Protein AF-A0A2A6BH29-F1 (afdb_monomer)

Secondary structure (DSSP, 8-state):
--EEEEEEETTEEEEEEEEEE-TT--SSTT--SSEEEE-SS-EEEEE-STTTTSSHHHHHHHTT--------------HHHHHHHHHHHHHHHHHHHH--

Solvent-accessible surface area (backbone atoms only — not comparable to full-atom values): 6042 Å² total; per-residue (Å²): 98,75,32,29,27,35,32,34,32,88,92,37,87,87,47,70,51,70,53,61,35,48,94,86,55,52,97,42,96,87,55,80,61,67,31,76,48,80,54,99,70,36,34,39,36,27,22,69,54,89,74,27,52,76,44,72,66,53,28,45,60,66,41,63,69,74,68,86,65,86,65,83,69,84,70,81,66,53,73,69,56,50,53,53,52,52,52,52,52,52,50,53,52,53,54,57,64,72,75,108

Nearest PDB structures (foldseek):
  1tzh-assembly1_L  TM=2.906E-01  e=3.118E+00  Mus musculus
  7wro-assembly1_L  TM=3.037E-01  e=5.572E+00  Homo sapiens
  7u9o-assembly1_L  TM=2.899E-01  e=5.943E+00  Homo sapiens
  6qno-assembly1_L  TM=2.881E-01  e=5.943E+00  Mus musculus

Mean predicted aligned error: 14.78 Å

Organism: Pristionchus pacificus (NCBI:txid54126)

Sequence (100 aa):
GDVCYMSKRPWDETWDERGCLTNNETLYPGLVKPGYATFRDREYILCATNKCNENWENAKEAVNFQDPSCSIATTTMSESEIIEAEFRMEWASMLNSISN

InterPro domains:
  IPR056039 Domain of unknown function DUF7622 [PF24602] (1-55)

Structure (mmCIF, N/CA/C/O backbone):
data_AF-A0A2A6BH29-F1
#
_entry.id   AF-A0A2A6BH29-F1
#
loop_
_atom_site.group_PDB
_atom_site.id
_atom_site.type_symbol
_atom_site.label_atom_id
_atom_site.label_alt_id
_atom_site.label_comp_id
_atom_site.label_asym_id
_atom_site.label_entity_id
_atom_site.label_seq_id
_atom_site.pdbx_PDB_ins_code
_atom_site.Cartn_x
_atom_site.Cartn_y
_atom_site.Cartn_z
_atom_site.occupancy
_atom_site.B_iso_or_equiv
_atom_site.auth_seq_id
_atom_site.auth_comp_id
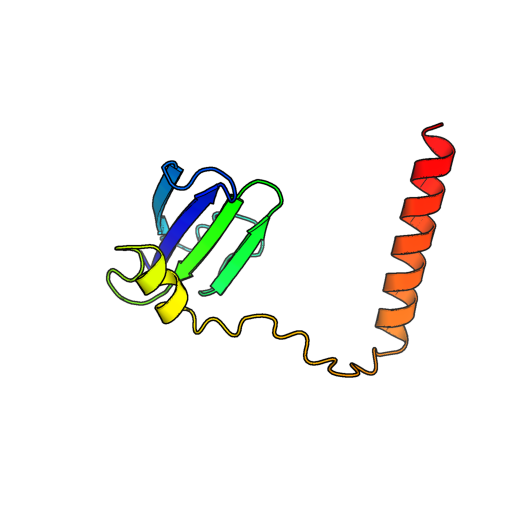_atom_site.auth_asym_id
_atom_site.auth_atom_id
_atom_site.pdbx_PDB_model_num
ATOM 1 N N . GLY A 1 1 ? -16.670 3.371 5.235 1.00 57.31 1 GLY A N 1
ATOM 2 C CA . GLY A 1 1 ? -15.604 2.490 4.746 1.00 57.31 1 GLY A CA 1
ATOM 3 C C . GLY A 1 1 ? -15.067 1.750 5.929 1.00 57.31 1 GLY A C 1
ATOM 4 O O . GLY A 1 1 ? -14.835 2.397 6.941 1.00 57.31 1 GLY A O 1
ATOM 5 N N . ASP A 1 2 ? -14.929 0.438 5.812 1.00 69.94 2 ASP A N 1
ATOM 6 C CA . ASP A 1 2 ? -14.327 -0.387 6.864 1.00 69.94 2 ASP A CA 1
ATOM 7 C C . ASP A 1 2 ? -12.798 -0.243 6.851 1.00 69.94 2 ASP A C 1
ATOM 9 O O . ASP A 1 2 ? -12.138 -0.435 7.869 1.00 69.94 2 ASP A O 1
ATOM 13 N N . VAL A 1 3 ? -12.240 0.151 5.698 1.00 77.81 3 VAL A N 1
ATOM 14 C CA . VAL A 1 3 ? -10.808 0.378 5.488 1.00 77.81 3 VAL A CA 1
ATOM 15 C C . VAL A 1 3 ? -10.612 1.609 4.597 1.00 77.81 3 VAL A C 1
ATOM 17 O O . VAL A 1 3 ? -11.315 1.796 3.603 1.00 77.81 3 VAL A O 1
ATOM 20 N N . CYS A 1 4 ? -9.659 2.467 4.942 1.00 84.38 4 CYS A N 1
ATOM 21 C CA . CYS A 1 4 ? -9.202 3.589 4.128 1.00 84.38 4 CYS A CA 1
ATOM 22 C C . CYS A 1 4 ? -7.979 3.172 3.307 1.00 84.38 4 CYS A C 1
ATOM 24 O O . CYS A 1 4 ? -7.177 2.360 3.766 1.00 84.38 4 CYS A O 1
ATOM 26 N N . TYR A 1 5 ? -7.810 3.744 2.117 1.00 86.44 5 TYR A N 1
ATOM 27 C CA . TYR A 1 5 ? -6.644 3.489 1.282 1.00 86.44 5 TYR A CA 1
ATOM 28 C C . TYR A 1 5 ? -5.993 4.763 0.753 1.00 86.44 5 TYR A C 1
ATOM 30 O O . TYR A 1 5 ? -6.646 5.801 0.585 1.00 86.44 5 TYR A O 1
ATOM 38 N N . MET A 1 6 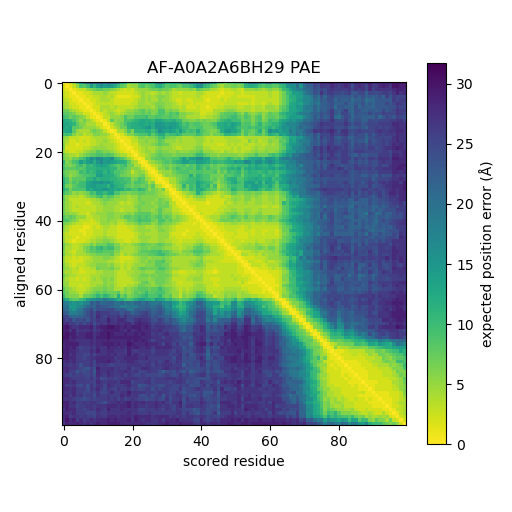? -4.706 4.626 0.451 1.00 87.38 6 MET A N 1
ATOM 39 C CA . MET A 1 6 ? -3.898 5.541 -0.342 1.00 87.38 6 MET A CA 1
ATOM 40 C C . MET A 1 6 ? -3.065 4.744 -1.334 1.00 87.38 6 MET A C 1
ATOM 42 O O . MET A 1 6 ? -2.570 3.667 -1.007 1.00 87.38 6 MET A O 1
ATOM 46 N N . SER A 1 7 ? -2.886 5.275 -2.535 1.00 87.19 7 SER A N 1
ATOM 47 C CA . SER A 1 7 ? -1.939 4.740 -3.495 1.00 87.19 7 SER A CA 1
ATOM 48 C C . SER A 1 7 ? -1.157 5.847 -4.173 1.00 87.19 7 SER A C 1
ATOM 50 O O . SER A 1 7 ? -1.711 6.914 -4.433 1.00 87.19 7 SER A O 1
ATOM 52 N N . LYS A 1 8 ? 0.114 5.578 -4.463 1.00 86.44 8 LYS A N 1
ATOM 53 C CA . LYS A 1 8 ? 0.977 6.493 -5.211 1.00 86.44 8 LYS A CA 1
ATOM 54 C C . LYS A 1 8 ? 1.836 5.756 -6.218 1.00 86.44 8 LYS A C 1
ATOM 56 O O . LYS A 1 8 ? 2.034 4.546 -6.100 1.00 86.44 8 LYS A O 1
ATOM 61 N N . ARG A 1 9 ? 2.385 6.478 -7.190 1.00 83.62 9 ARG A N 1
ATOM 62 C CA . ARG A 1 9 ? 3.428 5.932 -8.066 1.00 83.62 9 ARG A CA 1
ATOM 63 C C . ARG A 1 9 ? 4.795 6.090 -7.389 1.00 83.62 9 ARG A C 1
ATOM 65 O O . ARG A 1 9 ? 5.085 7.181 -6.902 1.00 83.62 9 ARG A O 1
ATOM 72 N N . PRO A 1 10 ? 5.669 5.065 -7.391 1.00 75.50 10 PRO A N 1
ATOM 73 C CA . PRO A 1 10 ? 6.984 5.150 -6.744 1.00 75.50 10 PRO A CA 1
ATOM 74 C C . PRO A 1 10 ? 7.860 6.293 -7.277 1.00 75.50 10 PRO A C 1
ATOM 76 O O . PRO A 1 10 ? 8.697 6.827 -6.561 1.00 75.50 10 PRO A O 1
ATOM 79 N N . TRP A 1 11 ? 7.674 6.654 -8.548 1.00 77.69 11 TRP A N 1
ATOM 80 C CA . TRP A 1 11 ? 8.440 7.684 -9.253 1.00 77.69 11 TRP A CA 1
ATOM 81 C C . TRP A 1 11 ? 7.695 9.014 -9.414 1.00 77.69 11 TRP A C 1
ATOM 83 O O . TRP A 1 11 ? 8.225 9.924 -10.047 1.00 77.69 11 TRP A O 1
ATOM 93 N N . ASP A 1 12 ? 6.462 9.121 -8.916 1.00 77.06 12 ASP A N 1
ATOM 94 C CA . ASP A 1 12 ? 5.644 10.323 -9.061 1.00 77.06 12 ASP A CA 1
ATOM 95 C C . ASP A 1 12 ? 4.790 10.538 -7.808 1.00 77.06 12 ASP A C 1
ATOM 97 O O . ASP A 1 12 ? 3.710 9.967 -7.647 1.00 77.06 12 ASP A O 1
ATOM 101 N N . GLU A 1 13 ? 5.310 11.382 -6.917 1.00 67.00 13 GLU A N 1
ATOM 102 C CA . GLU A 1 13 ? 4.666 11.754 -5.655 1.00 67.00 13 GLU A CA 1
ATOM 103 C C . GLU A 1 13 ? 3.480 12.707 -5.841 1.00 67.00 13 GLU A C 1
ATOM 105 O O . GLU A 1 13 ? 2.731 12.929 -4.895 1.00 67.00 13 GLU A O 1
ATOM 110 N N . THR A 1 14 ? 3.288 13.261 -7.044 1.00 71.50 14 THR A N 1
ATOM 111 C CA . THR A 1 14 ? 2.139 14.132 -7.345 1.00 71.50 14 THR A CA 1
ATOM 112 C C . THR A 1 14 ? 0.880 13.337 -7.675 1.00 71.50 14 THR A C 1
ATOM 114 O O . THR A 1 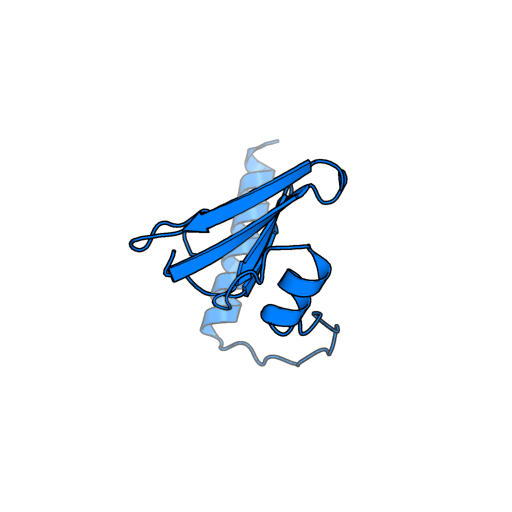14 ? -0.216 13.894 -7.710 1.00 71.50 14 THR A O 1
ATOM 117 N N . TRP A 1 15 ? 1.038 12.033 -7.913 1.00 65.44 15 TRP A N 1
ATOM 118 C CA . TRP A 1 15 ? -0.051 11.102 -8.149 1.00 65.44 15 TRP A CA 1
ATOM 119 C C . TRP A 1 15 ? -0.410 10.375 -6.859 1.00 65.44 15 TRP A C 1
ATOM 121 O O . TRP A 1 15 ? 0.150 9.318 -6.563 1.00 65.44 15 TRP A O 1
ATOM 131 N N . ASP A 1 16 ? -1.374 10.922 -6.121 1.00 81.31 16 ASP A N 1
ATOM 132 C CA . ASP A 1 16 ? -1.992 10.286 -4.965 1.00 81.31 16 ASP A CA 1
ATOM 133 C C . ASP A 1 16 ? -3.483 9.996 -5.214 1.00 81.31 16 ASP A C 1
ATOM 135 O O . ASP A 1 16 ? -4.321 10.876 -5.396 1.00 81.31 16 ASP A O 1
ATOM 139 N N . GLU A 1 17 ? -3.845 8.715 -5.211 1.00 84.88 17 GLU A N 1
ATOM 140 C CA . GLU A 1 17 ? -5.247 8.296 -5.174 1.00 84.88 17 GLU A CA 1
ATOM 141 C C . GLU A 1 17 ? -5.593 7.849 -3.759 1.00 84.88 17 GLU A C 1
ATOM 143 O O . GLU A 1 17 ? -4.893 7.027 -3.169 1.00 84.88 17 GLU A O 1
ATOM 148 N N . ARG A 1 18 ? -6.701 8.350 -3.217 1.00 87.31 18 ARG A N 1
ATOM 149 C CA . ARG A 1 18 ? -7.157 8.021 -1.864 1.00 87.31 18 ARG A CA 1
ATOM 150 C C . ARG A 1 18 ? -8.655 7.796 -1.825 1.00 87.31 18 ARG A C 1
ATOM 152 O O . ARG A 1 18 ? -9.409 8.436 -2.556 1.00 87.31 18 ARG A O 1
ATOM 159 N N . GLY A 1 19 ? -9.087 6.926 -0.925 1.00 85.44 19 GLY A N 1
ATOM 160 C CA . GLY A 1 19 ? -10.503 6.645 -0.744 1.00 85.44 19 GLY A CA 1
ATOM 161 C C . GLY A 1 19 ? -10.780 5.707 0.417 1.00 85.44 19 GLY A C 1
ATOM 162 O O . GLY A 1 19 ? -9.912 5.416 1.238 1.00 85.44 19 GLY A O 1
ATOM 163 N N . CYS A 1 20 ? -12.021 5.244 0.486 1.00 81.81 20 CYS A N 1
ATOM 164 C CA . CYS A 1 20 ? -12.482 4.302 1.493 1.00 81.81 20 CYS A CA 1
ATOM 165 C C . CYS A 1 20 ? -13.098 3.100 0.786 1.00 81.81 20 CYS A C 1
ATOM 167 O O . CYS A 1 20 ? -13.958 3.278 -0.070 1.00 81.81 20 CYS A O 1
ATOM 169 N N . LEU A 1 21 ? -12.685 1.902 1.180 1.00 78.50 21 LEU A N 1
ATOM 170 C CA . LEU A 1 21 ? -13.262 0.643 0.730 1.00 78.50 21 LEU A CA 1
ATOM 171 C C . LEU A 1 21 ? -14.421 0.275 1.662 1.00 78.50 21 LEU A C 1
ATOM 173 O O . LEU A 1 21 ? -14.329 0.415 2.890 1.00 78.50 21 LEU A O 1
ATOM 177 N N . THR A 1 22 ? -15.537 -0.159 1.087 1.00 75.81 22 THR A N 1
ATOM 178 C CA . THR A 1 22 ? -16.705 -0.670 1.820 1.00 75.81 22 THR A CA 1
ATOM 179 C C . THR A 1 22 ? -16.993 -2.104 1.393 1.00 75.81 22 THR A C 1
ATOM 181 O O . THR A 1 22 ? -16.625 -2.496 0.297 1.00 75.81 22 THR A O 1
ATOM 184 N N . ASN A 1 23 ? -17.659 -2.911 2.224 1.00 64.50 23 ASN A N 1
ATOM 185 C CA . ASN A 1 23 ? -18.237 -4.192 1.782 1.00 64.50 23 ASN A CA 1
ATOM 186 C C . ASN A 1 23 ? -17.246 -5.165 1.108 1.00 64.50 23 ASN A C 1
ATOM 188 O O . ASN A 1 23 ? -17.559 -5.752 0.072 1.00 64.50 23 ASN A O 1
ATOM 192 N N . ASN A 1 24 ? -16.063 -5.367 1.696 1.00 60.88 24 ASN A N 1
ATOM 193 C CA . ASN A 1 24 ? -15.055 -6.297 1.165 1.00 60.88 24 ASN A CA 1
ATOM 194 C C . ASN A 1 24 ? -14.509 -5.923 -0.234 1.00 60.88 24 ASN A C 1
ATOM 196 O O . ASN A 1 24 ? -13.910 -6.767 -0.901 1.00 60.88 24 ASN A O 1
ATOM 200 N N . GLU A 1 25 ? -14.698 -4.678 -0.685 1.00 62.94 25 GLU A N 1
ATOM 201 C CA . GLU A 1 25 ? -14.053 -4.161 -1.892 1.00 62.94 25 GLU A CA 1
ATOM 202 C C . GLU A 1 25 ? -12.530 -4.238 -1.752 1.00 62.94 25 GLU A C 1
ATOM 204 O O . GLU A 1 25 ? -11.955 -3.820 -0.7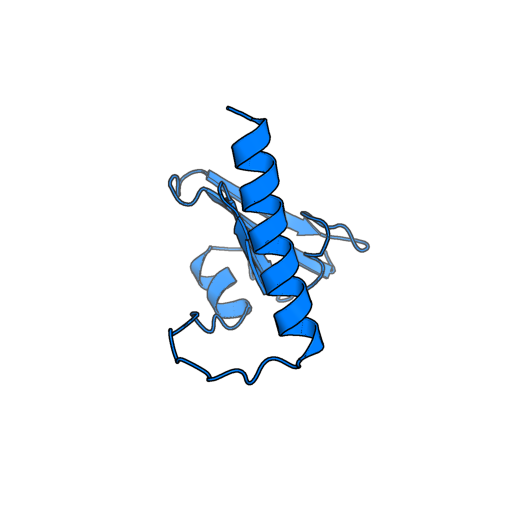46 1.00 62.94 25 GLU A O 1
ATOM 209 N N . THR A 1 26 ? -11.867 -4.770 -2.776 1.00 63.50 26 THR A N 1
ATOM 210 C CA . THR A 1 26 ? -10.409 -4.911 -2.811 1.00 63.50 26 THR A CA 1
ATOM 211 C C . THR A 1 26 ? -9.839 -4.126 -3.978 1.00 63.50 26 THR A C 1
ATOM 213 O O . THR A 1 26 ? -10.246 -4.343 -5.118 1.00 63.50 26 THR A O 1
ATOM 216 N N . LEU A 1 27 ? -8.839 -3.281 -3.715 1.00 65.44 27 LEU A N 1
ATOM 217 C CA . LEU A 1 27 ? -8.065 -2.614 -4.773 1.00 65.44 27 LEU A CA 1
ATOM 218 C C . LEU A 1 27 ? -7.270 -3.616 -5.615 1.00 65.44 27 LEU A C 1
ATOM 220 O O . LEU A 1 27 ? -7.008 -3.373 -6.788 1.00 65.44 27 LEU A O 1
ATOM 224 N N . TYR A 1 28 ? -6.892 -4.741 -5.004 1.00 64.38 28 TYR A N 1
ATOM 225 C CA . TYR A 1 28 ? -6.188 -5.835 -5.654 1.00 64.38 28 TYR A CA 1
ATOM 226 C C . TYR A 1 28 ? -6.521 -7.171 -4.966 1.00 64.38 28 TYR A C 1
ATOM 228 O O . TYR A 1 28 ? -6.687 -7.185 -3.740 1.00 64.38 28 TYR A O 1
ATOM 236 N N . PRO A 1 29 ? -6.593 -8.302 -5.696 1.00 59.16 29 PRO A N 1
ATOM 237 C CA . PRO A 1 29 ? -6.795 -9.617 -5.093 1.00 59.16 29 PRO A CA 1
ATOM 238 C C . PRO A 1 29 ? -5.745 -9.911 -4.009 1.00 59.16 29 PRO A C 1
ATOM 240 O O . PRO A 1 29 ? -4.548 -9.926 -4.279 1.00 59.16 29 PRO A O 1
ATOM 243 N N . GLY A 1 30 ? -6.195 -10.127 -2.770 1.00 57.75 30 GLY A N 1
ATOM 244 C CA . GLY A 1 30 ? -5.328 -10.369 -1.606 1.00 57.75 30 GLY A CA 1
ATOM 245 C C . GLY A 1 30 ? -5.055 -9.139 -0.732 1.00 57.75 30 GLY A C 1
ATOM 246 O O . GLY A 1 30 ? -4.652 -9.292 0.420 1.00 57.75 30 GLY A O 1
ATOM 247 N N . LEU A 1 31 ? -5.365 -7.931 -1.210 1.00 61.12 31 LEU A N 1
ATOM 248 C CA . LEU A 1 31 ? -5.209 -6.681 -0.463 1.00 61.12 31 LEU A CA 1
ATOM 249 C C . LEU A 1 31 ? -6.499 -6.345 0.309 1.00 61.12 31 LEU A C 1
ATOM 251 O O . LEU A 1 31 ? -7.213 -5.397 -0.006 1.00 61.12 31 LEU A O 1
ATOM 255 N N . VAL A 1 32 ? -6.832 -7.199 1.282 1.00 62.41 32 VAL A N 1
ATOM 256 C CA . VAL A 1 32 ? -8.111 -7.164 2.033 1.00 62.41 32 VAL A CA 1
ATOM 257 C C . VAL A 1 32 ? -7.938 -6.654 3.468 1.00 62.41 32 VAL A C 1
ATOM 259 O O . VAL A 1 32 ? -8.910 -6.462 4.193 1.00 62.41 32 VAL A O 1
ATOM 262 N N . LYS A 1 33 ? -6.693 -6.477 3.916 1.00 69.56 33 LYS A N 1
ATOM 263 C CA . LYS A 1 33 ? -6.356 -6.127 5.299 1.00 69.56 33 LYS A CA 1
ATOM 264 C C . LYS A 1 33 ? -5.502 -4.862 5.338 1.00 69.56 33 LYS A C 1
ATOM 266 O O . LYS A 1 33 ? -4.779 -4.608 4.374 1.00 69.56 33 LYS A O 1
ATOM 271 N N . PRO A 1 34 ? -5.556 -4.099 6.445 1.00 75.69 34 PRO A N 1
ATOM 272 C CA . PRO A 1 34 ? -4.617 -3.019 6.685 1.00 75.69 34 PRO A CA 1
ATOM 273 C C . PRO A 1 34 ? -3.177 -3.497 6.517 1.00 75.69 34 PRO A C 1
ATOM 275 O O . PRO A 1 34 ? -2.813 -4.562 7.016 1.00 75.69 34 PRO A O 1
ATOM 278 N N . GLY A 1 35 ? -2.381 -2.727 5.792 1.00 78.38 35 GLY A N 1
ATOM 279 C CA . GLY A 1 35 ? -1.033 -3.105 5.419 1.00 78.38 35 GLY A CA 1
ATOM 280 C C . GLY A 1 35 ? -0.506 -2.271 4.266 1.00 78.38 35 GLY A C 1
ATOM 281 O O . GLY A 1 35 ? -1.158 -1.351 3.770 1.00 78.38 35 GLY A O 1
ATOM 282 N N . TYR A 1 36 ? 0.698 -2.621 3.847 1.00 79.94 36 TYR A N 1
ATOM 283 C CA . TYR A 1 36 ? 1.412 -1.966 2.770 1.00 79.94 36 TYR A CA 1
ATOM 284 C C . TYR A 1 36 ? 1.731 -2.973 1.671 1.00 79.94 36 TYR A C 1
ATOM 286 O O . TYR A 1 36 ? 2.171 -4.084 1.963 1.00 79.94 36 TYR A O 1
ATOM 294 N N . ALA A 1 37 ? 1.536 -2.582 0.416 1.00 77.44 37 ALA A N 1
ATOM 295 C CA . ALA A 1 37 ? 1.973 -3.364 -0.729 1.00 77.44 37 ALA A CA 1
ATOM 296 C C . ALA A 1 37 ? 2.620 -2.470 -1.779 1.00 77.44 37 ALA A C 1
ATOM 298 O O . ALA A 1 37 ? 2.043 -1.474 -2.210 1.00 77.44 37 ALA A O 1
ATOM 299 N N . THR A 1 38 ? 3.796 -2.880 -2.238 1.00 79.56 38 THR A N 1
ATOM 300 C CA . THR A 1 38 ? 4.486 -2.263 -3.367 1.00 79.56 38 THR A CA 1
ATOM 301 C C . THR A 1 38 ? 4.377 -3.179 -4.573 1.00 79.56 38 THR A C 1
ATOM 303 O O . THR A 1 38 ? 4.785 -4.338 -4.533 1.00 79.56 38 THR A O 1
ATOM 306 N N . PHE A 1 39 ? 3.845 -2.639 -5.659 1.00 78.00 39 PHE A N 1
ATOM 307 C CA . PHE A 1 39 ? 3.857 -3.234 -6.986 1.00 78.00 39 PHE A CA 1
ATOM 308 C C . PHE A 1 39 ? 4.829 -2.463 -7.878 1.00 78.00 39 PHE A C 1
ATOM 310 O O . PHE A 1 39 ? 5.336 -1.402 -7.511 1.00 78.00 39 PHE A O 1
ATOM 317 N N . ARG A 1 40 ? 5.084 -2.999 -9.076 1.00 77.50 40 ARG A N 1
ATOM 318 C CA . ARG A 1 40 ? 6.046 -2.426 -10.026 1.00 77.50 40 ARG A CA 1
ATOM 319 C C . ARG A 1 40 ? 5.757 -0.961 -10.345 1.00 77.50 40 ARG A C 1
ATOM 321 O O . ARG A 1 40 ? 6.704 -0.221 -10.574 1.00 77.50 40 ARG A O 1
ATOM 328 N N . ASP A 1 41 ? 4.488 -0.568 -10.390 1.00 81.56 41 ASP A N 1
ATOM 329 C CA . ASP A 1 41 ? 4.043 0.760 -10.802 1.00 81.56 41 ASP A CA 1
ATOM 330 C C . ASP A 1 41 ? 3.308 1.567 -9.737 1.00 81.56 41 ASP A C 1
ATOM 332 O O . ASP A 1 41 ? 3.021 2.750 -9.945 1.00 81.56 41 ASP A O 1
ATOM 336 N N . ARG A 1 42 ? 3.003 0.947 -8.597 1.00 80.19 42 ARG A N 1
ATOM 337 C CA . ARG A 1 42 ? 2.166 1.574 -7.585 1.00 80.19 42 ARG A CA 1
ATOM 338 C C . ARG A 1 42 ? 2.435 1.021 -6.198 1.00 80.19 42 ARG A C 1
ATOM 340 O O . ARG A 1 42 ? 2.630 -0.175 -6.014 1.00 80.19 42 ARG A O 1
ATOM 347 N N . GLU A 1 43 ? 2.395 1.897 -5.215 1.00 85.31 43 GLU A N 1
ATOM 348 C CA . GLU A 1 43 ? 2.407 1.554 -3.801 1.00 85.31 43 GLU A CA 1
ATOM 349 C C . GLU A 1 43 ? 1.007 1.765 -3.251 1.00 85.31 43 GLU A C 1
ATOM 351 O O . GLU A 1 43 ? 0.362 2.755 -3.587 1.00 85.31 43 GLU A O 1
ATOM 356 N N . TYR A 1 44 ? 0.546 0.854 -2.405 1.00 84.38 44 TYR A N 1
ATOM 357 C CA . TYR A 1 44 ? -0.745 0.912 -1.740 1.00 84.38 44 TYR A CA 1
ATOM 358 C C . TYR A 1 44 ? -0.546 0.827 -0.233 1.00 84.38 44 TYR A C 1
ATOM 360 O O . TYR A 1 44 ? 0.196 -0.020 0.262 1.00 84.38 44 TYR A O 1
ATOM 368 N N . ILE A 1 45 ? -1.266 1.670 0.494 1.00 85.62 45 ILE A N 1
ATOM 369 C CA . ILE A 1 45 ? -1.423 1.593 1.940 1.00 85.62 45 ILE A CA 1
ATOM 370 C C . ILE A 1 45 ? -2.908 1.441 2.232 1.00 85.62 45 ILE A C 1
ATOM 372 O O . ILE A 1 45 ? -3.720 2.228 1.747 1.00 85.62 45 ILE A O 1
ATOM 376 N N . LEU A 1 46 ? -3.256 0.433 3.025 1.00 84.81 46 LEU A N 1
ATOM 377 C CA . LEU A 1 46 ? -4.593 0.231 3.567 1.00 84.81 46 LEU A CA 1
ATOM 378 C C . LEU A 1 46 ? -4.519 0.393 5.076 1.00 84.81 46 LEU A C 1
ATOM 380 O O . LEU A 1 46 ? -3.682 -0.227 5.717 1.00 84.81 4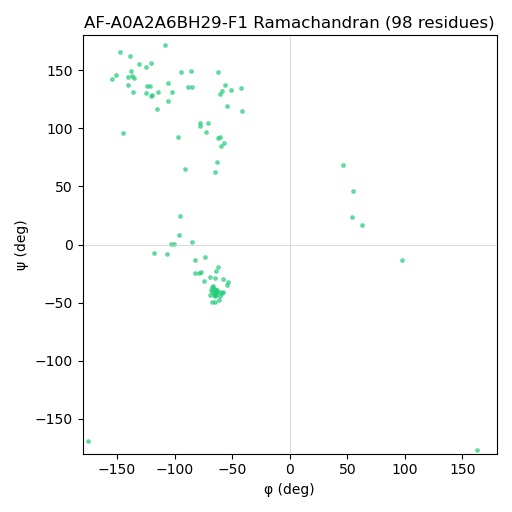6 LEU A O 1
ATOM 384 N N . CYS A 1 47 ? -5.408 1.173 5.667 1.00 82.00 47 CYS A N 1
ATOM 385 C CA . CYS A 1 47 ? -5.408 1.432 7.099 1.00 82.00 47 CYS A CA 1
ATOM 386 C C . CYS A 1 47 ? -6.849 1.460 7.632 1.00 82.00 47 CYS A C 1
ATOM 388 O O . CYS A 1 47 ? -7.773 1.864 6.932 1.00 82.00 47 CYS A O 1
ATOM 390 N N . ALA A 1 48 ? -7.065 0.968 8.855 1.00 80.81 48 ALA A N 1
ATOM 391 C CA . ALA A 1 48 ? -8.405 0.827 9.452 1.00 80.81 48 ALA A CA 1
ATOM 392 C C . ALA A 1 48 ? -8.761 1.952 10.442 1.00 80.81 48 ALA A C 1
ATOM 394 O O . ALA A 1 48 ? -9.837 1.950 11.038 1.00 80.81 48 ALA A O 1
ATOM 395 N N . THR A 1 49 ? -7.860 2.911 10.650 1.00 78.62 49 THR A N 1
ATOM 396 C CA . THR A 1 49 ? -8.068 4.034 11.568 1.00 78.62 49 THR A CA 1
ATOM 397 C C . THR A 1 49 ? -8.798 5.178 10.872 1.00 78.62 49 THR A C 1
ATOM 399 O O . THR A 1 49 ? -8.641 5.410 9.676 1.00 78.62 49 THR A O 1
ATOM 402 N N . ASN A 1 50 ? -9.589 5.946 11.619 1.00 79.62 50 ASN A N 1
ATOM 403 C CA . ASN A 1 50 ? -10.293 7.089 11.043 1.00 79.62 50 ASN A CA 1
ATOM 404 C C . ASN A 1 50 ? -9.296 8.113 10.471 1.00 79.62 50 ASN A C 1
ATOM 406 O O . ASN A 1 50 ? -8.368 8.514 11.171 1.00 79.62 50 ASN A O 1
ATOM 410 N N . LYS A 1 51 ? -9.505 8.537 9.217 1.00 79.44 51 LYS A N 1
ATOM 411 C CA . LYS A 1 51 ? -8.649 9.494 8.486 1.00 79.44 51 LYS A CA 1
ATOM 412 C C . LYS A 1 51 ? -7.162 9.118 8.416 1.00 79.44 51 LYS A C 1
ATOM 414 O O . LYS A 1 51 ? -6.319 9.979 8.194 1.00 79.44 51 LYS A O 1
ATOM 419 N N . CYS A 1 52 ? -6.817 7.840 8.546 1.00 82.44 52 CYS A N 1
ATOM 420 C CA . CYS A 1 52 ? -5.423 7.406 8.430 1.00 82.44 52 CYS A CA 1
ATOM 421 C C . CYS A 1 52 ? -4.817 7.673 7.039 1.00 82.44 52 CYS A C 1
ATOM 423 O O . CYS A 1 52 ? -3.604 7.733 6.907 1.00 82.44 52 CYS A O 1
ATOM 425 N N . ASN A 1 53 ? -5.649 7.878 6.015 1.00 85.38 53 ASN A N 1
ATOM 426 C CA . ASN A 1 53 ? -5.249 8.205 4.649 1.00 85.38 53 ASN A CA 1
ATOM 427 C C . ASN A 1 53 ? -5.251 9.723 4.351 1.00 85.38 53 ASN A C 1
ATOM 429 O O . ASN A 1 53 ? -5.443 10.139 3.206 1.00 85.38 53 ASN A O 1
ATOM 433 N N . GLU A 1 54 ? -5.102 10.563 5.380 1.00 85.38 54 GLU A N 1
ATOM 434 C CA . GLU A 1 54 ? -5.014 12.022 5.227 1.00 85.38 54 GLU A CA 1
ATOM 435 C C . GLU A 1 54 ? -3.724 12.444 4.508 1.00 85.38 54 GLU A C 1
ATOM 437 O O . GLU A 1 54 ? -3.766 13.309 3.631 1.00 85.38 54 GLU A O 1
ATOM 442 N N . ASN A 1 55 ? -2.607 11.790 4.836 1.00 85.88 55 ASN A N 1
ATOM 443 C CA . ASN A 1 55 ? -1.328 11.920 4.147 1.00 85.88 55 ASN A CA 1
ATOM 444 C C . ASN A 1 55 ? -0.565 10.579 4.178 1.00 85.88 55 ASN A C 1
ATOM 446 O O . ASN A 1 55 ? -0.911 9.664 4.930 1.00 85.88 55 ASN A O 1
ATOM 450 N N . TRP A 1 56 ? 0.469 10.460 3.343 1.00 82.69 56 TRP A N 1
ATOM 451 C CA . TRP A 1 56 ? 1.209 9.208 3.158 1.00 82.69 56 TRP A CA 1
ATOM 452 C C . TRP A 1 56 ? 1.986 8.770 4.407 1.00 82.69 56 TRP A C 1
ATOM 454 O O . TRP A 1 56 ? 2.083 7.577 4.686 1.00 82.69 56 TRP A O 1
ATOM 464 N N . GLU A 1 57 ? 2.524 9.723 5.165 1.00 82.81 57 GLU A N 1
ATOM 465 C CA . GLU A 1 57 ? 3.305 9.474 6.382 1.00 82.81 57 GLU A CA 1
ATOM 466 C C . GLU A 1 57 ? 2.411 8.901 7.488 1.00 82.81 57 GLU A C 1
ATOM 468 O O . GLU A 1 57 ? 2.689 7.822 8.005 1.00 82.81 57 GLU A O 1
ATOM 473 N N . ASN A 1 58 ? 1.262 9.532 7.739 1.00 81.50 58 ASN A N 1
ATOM 474 C CA . ASN A 1 58 ? 0.224 9.056 8.652 1.00 81.50 58 ASN A CA 1
ATOM 475 C C . ASN A 1 58 ? -0.277 7.665 8.252 1.00 81.50 58 ASN A C 1
ATOM 477 O O . ASN A 1 58 ? -0.488 6.807 9.110 1.00 81.50 58 ASN A O 1
ATOM 481 N N . ALA A 1 59 ? -0.461 7.427 6.950 1.00 80.38 59 ALA A N 1
ATOM 482 C CA . ALA A 1 59 ? -0.908 6.135 6.450 1.00 80.38 59 ALA A CA 1
ATOM 483 C C . ALA A 1 59 ? 0.148 5.049 6.716 1.00 80.38 59 ALA A C 1
ATOM 485 O O . ALA A 1 59 ? -0.205 3.956 7.160 1.00 80.38 59 ALA A O 1
ATOM 486 N N . LYS A 1 60 ? 1.438 5.355 6.505 1.00 79.00 60 LYS A N 1
ATOM 487 C CA . LYS A 1 60 ? 2.563 4.456 6.81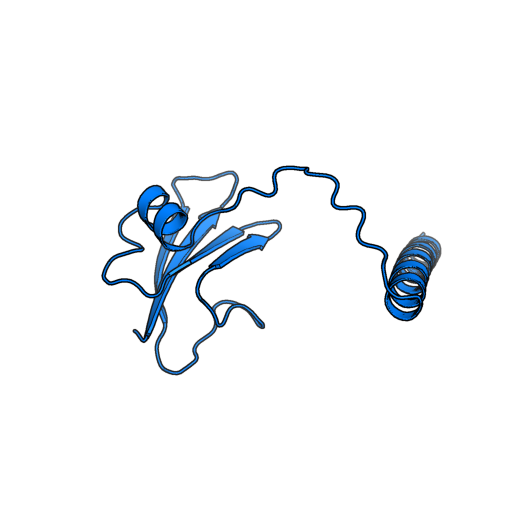4 1.00 79.00 60 LYS A CA 1
ATOM 488 C C . LYS A 1 60 ? 2.690 4.166 8.308 1.00 79.00 60 LYS A C 1
ATOM 490 O O . LYS A 1 60 ? 2.886 3.012 8.684 1.00 79.00 60 LYS A O 1
ATOM 495 N N . GLU A 1 61 ? 2.559 5.180 9.157 1.00 79.12 61 GLU A N 1
ATOM 496 C CA . GLU A 1 61 ? 2.585 5.006 10.613 1.00 79.12 61 GLU A CA 1
ATOM 497 C C . GLU A 1 61 ? 1.409 4.148 11.097 1.00 79.12 61 GLU A C 1
ATOM 499 O O . GLU A 1 61 ? 1.586 3.248 11.919 1.00 79.12 61 GLU A O 1
ATOM 504 N N . ALA A 1 62 ? 0.216 4.356 10.531 1.00 75.75 62 ALA A N 1
ATOM 505 C CA . ALA A 1 62 ? -0.994 3.628 10.907 1.00 75.75 62 ALA A CA 1
ATOM 506 C C . ALA A 1 62 ? -0.930 2.120 10.615 1.00 75.75 62 ALA A C 1
ATOM 508 O O . ALA A 1 62 ? -1.660 1.351 11.242 1.00 75.75 62 ALA A O 1
ATOM 509 N N . VAL A 1 63 ? -0.078 1.687 9.682 1.00 74.50 63 VAL A N 1
ATOM 510 C CA . VAL A 1 63 ? 0.105 0.265 9.350 1.00 74.50 63 VAL A CA 1
ATOM 511 C C . VAL A 1 63 ? 1.289 -0.383 10.066 1.00 74.50 63 VAL A C 1
ATOM 513 O O . VAL A 1 63 ? 1.580 -1.539 9.777 1.00 74.50 63 VAL A O 1
ATOM 516 N N . ASN A 1 64 ? 1.928 0.316 11.021 1.00 62.56 64 ASN A N 1
ATOM 517 C CA . ASN A 1 64 ? 3.128 -0.145 11.729 1.00 62.56 64 ASN A CA 1
ATOM 518 C C . ASN A 1 64 ? 4.148 -0.711 10.733 1.00 62.56 64 ASN A C 1
ATOM 520 O O . ASN A 1 64 ? 4.390 -1.917 10.662 1.00 62.56 64 ASN A O 1
ATOM 524 N N . PHE A 1 65 ? 4.704 0.182 9.915 1.00 55.81 65 PHE A N 1
ATOM 525 C CA . PHE A 1 65 ? 5.739 -0.146 8.947 1.00 55.81 65 PHE A CA 1
ATOM 526 C C . PHE A 1 65 ? 6.971 -0.705 9.670 1.00 55.81 65 PHE A C 1
ATOM 528 O O . PHE A 1 65 ? 7.862 0.029 10.095 1.00 55.81 65 PHE A O 1
ATOM 535 N N . GLN A 1 66 ? 7.033 -2.027 9.810 1.00 40.59 66 GLN A N 1
ATOM 536 C CA . GLN A 1 66 ? 8.311 -2.702 9.887 1.00 40.59 66 GLN A CA 1
ATOM 537 C C . GLN A 1 66 ? 8.848 -2.626 8.464 1.00 40.59 66 G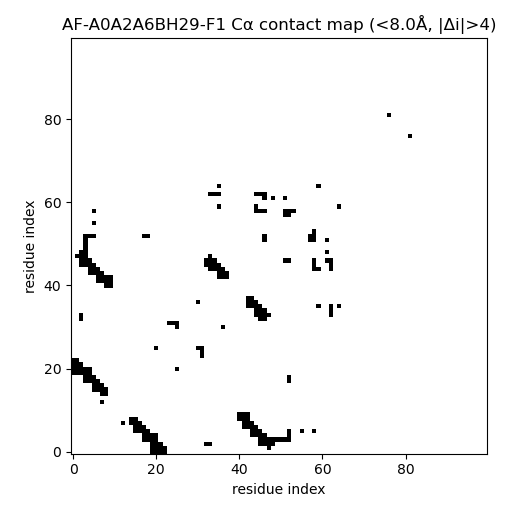LN A C 1
ATOM 539 O O . GLN A 1 66 ? 8.437 -3.389 7.589 1.00 40.59 66 GLN A O 1
ATOM 544 N N . ASP A 1 67 ? 9.705 -1.631 8.218 1.00 41.41 67 ASP A N 1
ATOM 545 C CA . ASP A 1 67 ? 10.593 -1.656 7.062 1.00 41.41 67 ASP A CA 1
ATOM 546 C C . ASP A 1 67 ? 11.132 -3.089 6.981 1.00 41.41 67 ASP A C 1
ATOM 548 O O . ASP A 1 67 ? 11.477 -3.638 8.043 1.00 41.41 67 ASP A O 1
ATOM 552 N N . PRO A 1 68 ? 11.177 -3.749 5.812 1.00 43.75 68 PRO A N 1
ATOM 553 C CA . PRO A 1 68 ? 12.018 -4.917 5.648 1.00 43.75 68 PRO A CA 1
ATOM 554 C C . PRO A 1 68 ? 13.475 -4.461 5.817 1.00 43.75 68 PRO A C 1
ATOM 556 O O . PRO A 1 68 ? 14.271 -4.427 4.885 1.00 43.75 68 PRO A O 1
ATOM 559 N N . SER A 1 69 ? 13.841 -4.125 7.056 1.00 32.66 69 SER A N 1
ATOM 560 C CA . SER A 1 69 ? 15.151 -4.331 7.610 1.00 32.66 69 SER A CA 1
ATOM 561 C C . SER A 1 69 ? 15.539 -5.703 7.110 1.00 32.66 69 SER A C 1
ATOM 563 O O . SER A 1 69 ? 14.888 -6.703 7.422 1.00 32.66 69 SER A O 1
ATOM 565 N N . CYS A 1 70 ? 16.572 -5.718 6.278 1.00 34.88 70 CYS A N 1
ATOM 566 C CA . CYS A 1 70 ? 17.292 -6.905 5.874 1.00 34.88 70 CYS A CA 1
ATOM 567 C C . CYS A 1 70 ? 17.974 -7.491 7.123 1.00 34.88 70 CYS A C 1
ATOM 569 O O . CYS A 1 70 ? 19.191 -7.514 7.263 1.00 34.88 70 CYS A O 1
ATOM 571 N N . SER A 1 71 ? 17.170 -7.887 8.102 1.00 36.25 71 SER A N 1
ATOM 572 C CA . SER A 1 71 ? 17.522 -8.851 9.110 1.00 36.25 71 SER A CA 1
ATOM 573 C C . SER A 1 71 ? 17.371 -10.165 8.379 1.00 36.25 71 SER A C 1
ATOM 575 O O . SER A 1 71 ? 16.256 -10.582 8.074 1.00 36.25 71 SER A O 1
ATOM 577 N N . ILE A 1 72 ? 18.501 -10.766 8.017 1.00 40.22 72 ILE A N 1
ATOM 578 C CA . ILE A 1 72 ? 18.568 -12.134 7.516 1.00 40.22 72 ILE A CA 1
ATOM 579 C C . ILE A 1 72 ? 17.994 -13.014 8.631 1.00 40.22 72 ILE A C 1
ATOM 581 O O . ILE A 1 72 ? 18.707 -13.503 9.502 1.00 40.22 72 ILE A O 1
ATOM 585 N N . ALA A 1 73 ? 16.673 -13.155 8.664 1.00 41.31 73 ALA A N 1
ATOM 586 C CA . ALA A 1 73 ? 16.037 -14.251 9.344 1.00 41.31 73 ALA A CA 1
ATOM 587 C C . ALA A 1 73 ? 16.359 -15.448 8.464 1.00 41.31 73 ALA A C 1
ATOM 589 O O . ALA A 1 73 ? 15.803 -15.578 7.373 1.00 41.31 73 ALA A O 1
ATOM 590 N N . THR A 1 74 ? 17.298 -16.281 8.911 1.00 42.34 74 THR A N 1
ATOM 591 C CA . THR A 1 74 ? 17.452 -17.642 8.402 1.00 42.34 74 THR A CA 1
ATOM 592 C C . THR A 1 74 ? 16.113 -18.334 8.616 1.00 42.34 74 THR A C 1
ATOM 594 O O . THR A 1 74 ? 15.836 -18.898 9.671 1.00 42.34 74 THR A O 1
ATOM 597 N N . THR A 1 75 ? 15.231 -18.187 7.638 1.00 46.94 75 THR A N 1
ATOM 598 C CA . THR A 1 75 ? 13.977 -18.904 7.549 1.00 46.94 75 THR A CA 1
ATOM 599 C C . THR A 1 75 ? 14.389 -20.263 7.038 1.00 46.94 75 THR A C 1
ATOM 601 O O . THR A 1 75 ? 14.751 -20.428 5.876 1.00 46.94 75 THR A O 1
ATOM 604 N N . THR A 1 76 ? 14.447 -21.230 7.946 1.00 53.75 76 THR A N 1
ATOM 605 C CA . THR A 1 76 ? 14.518 -22.636 7.577 1.00 53.75 76 THR A CA 1
ATOM 606 C C . THR A 1 76 ? 13.219 -22.925 6.834 1.00 53.75 76 THR A C 1
ATOM 608 O O . THR A 1 76 ? 12.185 -23.163 7.455 1.00 53.75 76 THR A O 1
ATOM 611 N N . MET A 1 77 ? 13.245 -22.766 5.512 1.00 58.28 77 MET A N 1
ATOM 612 C CA . MET A 1 77 ? 12.116 -23.097 4.655 1.00 58.28 77 MET A CA 1
ATOM 613 C C . MET A 1 77 ? 11.767 -24.561 4.897 1.00 58.28 77 MET A C 1
ATOM 615 O O . MET A 1 77 ? 12.659 -25.408 5.029 1.00 58.28 77 MET A O 1
ATOM 619 N N . SER A 1 78 ? 10.475 -24.861 4.995 1.00 63.50 78 SER A N 1
ATOM 620 C CA . SER A 1 78 ? 10.053 -26.255 4.996 1.00 63.50 78 SER A CA 1
ATOM 621 C C . SER A 1 78 ? 10.438 -26.890 3.658 1.00 63.50 78 SER A C 1
ATOM 623 O O . SER A 1 78 ? 10.471 -26.220 2.625 1.00 63.50 78 SER A O 1
ATOM 625 N N . GLU A 1 79 ? 10.737 -28.186 3.659 1.00 66.56 79 GLU A N 1
ATOM 626 C CA . GLU A 1 79 ? 11.190 -28.916 2.466 1.00 66.56 79 GLU A CA 1
ATOM 627 C C . GLU A 1 79 ? 10.225 -28.738 1.274 1.00 66.56 79 GLU A C 1
ATOM 629 O O . GLU A 1 79 ? 10.653 -28.604 0.132 1.00 66.56 79 GLU A O 1
ATOM 634 N N . SER A 1 80 ? 8.921 -28.599 1.544 1.00 60.56 80 SER A N 1
ATOM 635 C CA . SER A 1 80 ? 7.896 -28.293 0.539 1.00 60.56 80 SER A CA 1
ATOM 636 C C . SER A 1 80 ? 8.007 -26.896 -0.080 1.00 60.56 80 SER A C 1
ATOM 638 O O . SER A 1 80 ? 7.757 -26.741 -1.273 1.00 60.56 80 SER A O 1
ATOM 640 N N . GLU A 1 81 ? 8.385 -25.879 0.697 1.00 66.19 81 GLU A N 1
ATOM 641 C CA . GLU A 1 81 ? 8.543 -24.508 0.191 1.00 66.19 81 GLU A CA 1
ATOM 642 C C . GLU A 1 81 ? 9.819 -24.364 -0.646 1.00 66.19 81 GLU A C 1
ATOM 644 O O . GLU A 1 81 ? 9.841 -23.593 -1.606 1.00 66.19 81 GLU A O 1
ATOM 649 N N . ILE A 1 82 ? 10.864 -25.135 -0.320 1.00 71.88 82 ILE A N 1
ATOM 650 C CA . ILE A 1 82 ? 12.102 -25.208 -1.110 1.00 71.88 82 ILE A CA 1
ATOM 651 C C . ILE A 1 82 ? 11.802 -25.803 -2.487 1.00 71.88 82 ILE A C 1
ATOM 653 O O . ILE A 1 82 ? 12.133 -25.194 -3.502 1.00 71.88 82 ILE A O 1
ATOM 657 N N . ILE A 1 83 ? 11.099 -26.938 -2.524 1.00 71.94 83 ILE A N 1
ATOM 658 C CA . ILE A 1 83 ? 10.737 -27.615 -3.776 1.00 71.94 83 ILE A CA 1
ATOM 659 C C . ILE A 1 83 ? 9.876 -26.706 -4.667 1.00 71.94 83 ILE A C 1
ATOM 661 O O . ILE A 1 83 ? 10.082 -26.647 -5.880 1.00 71.94 83 ILE A O 1
ATOM 665 N N . GLU A 1 84 ? 8.928 -25.958 -4.091 1.00 70.62 84 GLU A N 1
ATOM 666 C CA . GLU A 1 84 ? 8.086 -25.049 -4.876 1.00 70.62 84 GLU A CA 1
ATOM 667 C C . GLU A 1 84 ? 8.879 -23.856 -5.437 1.00 70.62 84 GLU A C 1
ATOM 669 O O . GLU A 1 84 ? 8.674 -23.455 -6.587 1.00 70.62 84 GLU A O 1
ATOM 674 N N . ALA A 1 85 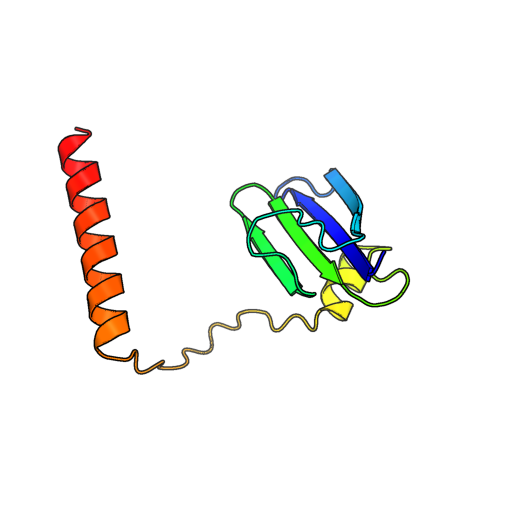? 9.807 -23.299 -4.654 1.00 69.81 85 ALA A N 1
ATOM 675 C CA . ALA A 1 85 ? 10.672 -22.212 -5.102 1.00 69.81 85 ALA A CA 1
ATOM 676 C C . ALA A 1 85 ? 11.625 -22.658 -6.224 1.00 69.81 85 ALA A C 1
ATOM 678 O O . ALA A 1 85 ? 11.759 -21.950 -7.225 1.00 69.81 85 ALA A O 1
ATOM 679 N N . GLU A 1 86 ? 12.232 -23.842 -6.100 1.00 74.81 86 GLU A N 1
ATOM 680 C CA . GLU A 1 86 ? 13.089 -24.433 -7.136 1.00 74.81 86 GLU A CA 1
ATOM 681 C C . GLU A 1 86 ? 12.310 -24.674 -8.431 1.00 74.81 86 GLU A C 1
ATOM 683 O O . GLU A 1 86 ? 12.722 -24.209 -9.497 1.00 74.81 86 GLU A O 1
ATOM 688 N N . PHE A 1 87 ? 11.123 -25.280 -8.337 1.00 75.75 87 PHE A N 1
ATOM 689 C CA . PHE A 1 87 ? 10.274 -25.528 -9.500 1.00 75.75 87 PHE A CA 1
ATOM 690 C C . PHE A 1 87 ? 9.896 -24.235 -10.231 1.00 75.75 87 PHE A C 1
ATOM 692 O O . PHE A 1 87 ? 9.930 -24.183 -11.460 1.00 75.75 87 PHE A O 1
ATOM 699 N N . ARG A 1 88 ? 9.573 -23.164 -9.492 1.00 72.31 88 ARG A N 1
ATOM 700 C CA . ARG A 1 88 ? 9.237 -21.851 -10.072 1.00 72.31 88 ARG A CA 1
ATOM 701 C C . ARG A 1 88 ? 10.421 -21.220 -10.808 1.00 72.31 88 ARG A C 1
ATOM 703 O O . ARG A 1 88 ? 10.217 -20.620 -11.865 1.00 72.31 88 ARG A O 1
ATOM 710 N N . MET A 1 89 ? 11.637 -21.354 -10.278 1.00 72.50 89 MET A N 1
ATOM 711 C CA . MET A 1 89 ? 12.847 -20.838 -10.927 1.00 72.50 89 MET A CA 1
ATOM 712 C C . MET A 1 89 ? 13.186 -21.614 -12.204 1.00 72.50 89 MET A C 1
ATOM 714 O O . MET A 1 89 ? 13.473 -20.997 -13.234 1.00 72.50 89 MET A O 1
ATOM 718 N N . GLU A 1 90 ? 13.093 -22.945 -12.174 1.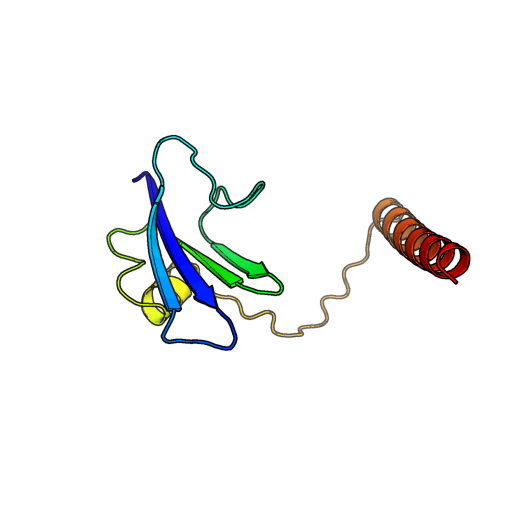00 74.12 90 GLU A N 1
ATOM 719 C CA . GLU A 1 90 ? 13.311 -23.776 -13.363 1.00 74.12 90 GLU A CA 1
ATOM 720 C C . GLU A 1 90 ? 12.264 -23.507 -14.447 1.00 74.12 90 GLU A C 1
ATOM 722 O O . GLU A 1 90 ? 12.615 -23.347 -15.617 1.00 74.12 90 GLU A O 1
ATOM 727 N N . TRP A 1 91 ? 10.992 -23.354 -14.063 1.00 69.06 91 TRP A N 1
ATOM 728 C CA . TRP A 1 91 ? 9.921 -22.994 -14.993 1.00 69.06 91 TRP A CA 1
ATOM 729 C C . TRP A 1 91 ? 10.159 -21.649 -15.675 1.00 69.06 91 TRP A C 1
ATOM 731 O O . TRP A 1 91 ? 9.989 -21.533 -16.888 1.00 69.06 91 TRP A O 1
ATOM 741 N N . ALA A 1 92 ? 10.572 -20.630 -14.919 1.00 71.88 92 ALA A N 1
ATOM 742 C CA . ALA A 1 92 ? 10.876 -19.317 -15.479 1.00 71.88 92 ALA A CA 1
ATOM 743 C C . ALA A 1 92 ? 12.060 -19.374 -16.461 1.00 71.88 92 ALA A C 1
ATOM 745 O O . ALA A 1 92 ? 12.023 -18.742 -17.518 1.00 71.88 92 ALA A O 1
ATOM 746 N N . SER A 1 93 ? 13.087 -20.169 -16.145 1.00 73.25 93 SER A N 1
ATOM 747 C CA . SER A 1 93 ? 14.234 -20.404 -17.029 1.00 73.25 93 SER A CA 1
ATOM 748 C C . SER A 1 93 ? 13.828 -21.129 -18.318 1.00 73.25 93 SER A C 1
ATOM 750 O O . SER A 1 93 ? 14.206 -20.714 -19.414 1.00 73.25 93 SER A O 1
ATOM 752 N N . MET A 1 94 ? 12.987 -22.160 -18.205 1.00 72.94 94 MET A N 1
ATOM 753 C CA . MET A 1 94 ? 12.464 -22.915 -19.344 1.00 72.94 94 MET A CA 1
ATOM 754 C C . MET A 1 94 ? 11.573 -22.055 -20.251 1.00 72.94 94 MET A C 1
ATOM 756 O O . MET A 1 94 ? 11.687 -22.116 -21.471 1.00 72.94 94 MET A O 1
ATOM 760 N N . LEU A 1 95 ? 10.705 -21.215 -19.687 1.00 71.69 95 LEU A N 1
ATOM 761 C CA . LEU A 1 95 ? 9.880 -20.305 -20.486 1.00 71.69 95 LEU A CA 1
ATOM 762 C C . LEU A 1 95 ? 10.729 -19.263 -21.224 1.00 71.69 95 LEU A C 1
ATOM 764 O O . LEU A 1 95 ? 10.462 -18.959 -22.387 1.00 71.69 95 LEU A O 1
ATOM 768 N N . ASN A 1 96 ? 11.786 -18.761 -20.585 1.00 69.69 96 ASN A N 1
ATOM 769 C CA . ASN A 1 96 ? 12.712 -17.825 -21.218 1.00 69.69 96 ASN A CA 1
ATOM 770 C C . ASN A 1 96 ? 13.565 -18.472 -22.319 1.00 69.69 96 ASN A C 1
ATOM 772 O O . ASN A 1 96 ? 13.960 -17.774 -23.253 1.00 69.69 96 ASN A O 1
ATOM 776 N N . SER A 1 97 ? 13.840 -19.778 -22.243 1.00 68.50 97 SER A N 1
ATOM 777 C CA . SER A 1 97 ? 14.575 -20.491 -23.295 1.00 68.50 97 SER A CA 1
ATOM 778 C C . SER A 1 97 ? 13.710 -20.835 -24.510 1.00 68.50 97 SER A C 1
ATOM 780 O O . SER A 1 97 ? 14.246 -20.963 -25.602 1.00 68.50 97 SER A O 1
ATOM 782 N N . ILE A 1 98 ? 12.388 -20.934 -24.341 1.00 66.12 98 ILE A N 1
ATOM 783 C CA . ILE A 1 98 ? 11.423 -21.138 -25.438 1.00 66.12 98 ILE A CA 1
ATOM 784 C C . ILE A 1 98 ? 11.078 -19.811 -26.138 1.00 66.12 98 ILE A C 1
ATOM 786 O O . ILE A 1 98 ? 10.664 -19.806 -27.295 1.00 66.12 98 ILE A O 1
ATOM 790 N N . SER A 1 99 ? 11.226 -18.681 -25.440 1.00 57.09 99 SER A N 1
ATOM 791 C CA . SER A 1 99 ? 10.923 -17.344 -25.968 1.00 57.09 99 SER A CA 1
ATOM 792 C C . SER A 1 99 ? 12.065 -16.697 -26.779 1.00 57.09 99 SER A C 1
ATOM 794 O O . SER A 1 99 ? 11.900 -15.554 -27.212 1.00 57.09 99 SER A O 1
ATOM 796 N N . ASN A 1 100 ? 13.191 -17.393 -26.982 1.00 47.75 100 ASN A N 1
ATOM 797 C CA . ASN A 1 100 ? 14.273 -17.034 -27.917 1.00 47.75 100 ASN A CA 1
ATOM 798 C C . ASN A 1 100 ? 14.351 -18.058 -29.053 1.00 47.75 100 ASN A C 1
ATOM 800 O O . ASN A 1 100 ? 14.811 -17.665 -30.147 1.00 47.75 100 ASN A O 1
#

Foldseek 3Di:
DQKKKWKDFPVDPVDIDIDDDDDQDDPDVPRRDADWDDDPTMIMGIARDPCCVVDPVSSCVRSVDPDPPVPPPVPPDDPVRVVVVVVVVVVVVVVVVVVD

Radius of gyration: 17.8 Å; Cα contacts (8 Å, |Δi|>4): 121; chains: 1; bounding box: 37×43×40 Å

pLDDT: mean 70.54, std 13.5, range [32.66, 87.38]